Protein AF-A0A497KYW9-F1 (afdb_monomer_lite)

pLDDT: mean 91.98, std 13.07, range [42.31, 98.19]

Foldseek 3Di:
DPPDDDQLVNVLVVVLVVQQVDDDPNHGRSVVCVVQQVVQSVPDPDPVSSVVSSVVVVVVVVVVVVVVVD

Structure (mmCIF, N/CA/C/O backbone):
data_AF-A0A497KYW9-F1
#
_entry.id   AF-A0A497KYW9-F1
#
loop_
_atom_site.group_PDB
_atom_site.id
_atom_site.type_symbol
_atom_site.label_atom_id
_atom_site.label_alt_id
_atom_site.label_comp_id
_atom_site.label_asym_id
_atom_site.label_entity_id
_atom_site.label_seq_id
_atom_site.pdbx_PDB_ins_code
_atom_site.Cartn_x
_atom_site.Cartn_y
_atom_site.Cartn_z
_atom_site.occupancy
_atom_site.B_iso_or_equiv
_atom_site.auth_seq_id
_atom_site.auth_comp_id
_atom_site.auth_asym_id
_atom_site.auth_atom_id
_atom_site.pdbx_PDB_model_num
ATOM 1 N N . MET A 1 1 ? 24.408 -12.560 -16.565 1.00 48.12 1 MET A N 1
ATOM 2 C CA . MET A 1 1 ? 23.517 -11.411 -16.309 1.00 48.12 1 MET A CA 1
ATOM 3 C C . MET A 1 1 ? 23.908 -10.823 -14.959 1.00 48.12 1 MET A C 1
ATOM 5 O O . MET A 1 1 ? 24.036 -11.611 -14.025 1.00 48.12 1 MET A O 1
ATOM 9 N N . PRO A 1 2 ? 24.208 -9.517 -14.845 1.00 42.31 2 PRO A N 1
ATOM 10 C CA . PRO A 1 2 ? 24.358 -8.887 -13.532 1.00 42.31 2 PRO A CA 1
ATOM 11 C C . PRO A 1 2 ? 23.004 -8.988 -12.810 1.00 42.31 2 PRO A C 1
ATOM 13 O O . PRO A 1 2 ? 21.982 -9.023 -13.491 1.00 42.31 2 PRO A O 1
ATOM 16 N N . ARG A 1 3 ? 22.988 -9.137 -11.477 1.00 50.00 3 ARG A N 1
ATOM 17 C CA . ARG A 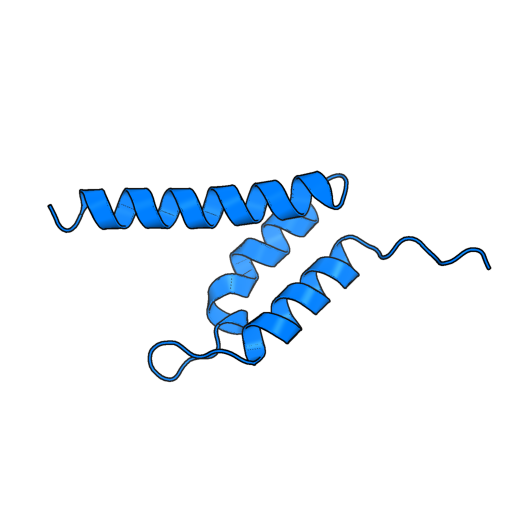1 3 ? 21.758 -9.328 -10.676 1.00 50.00 3 ARG A CA 1
ATOM 18 C C . ARG A 1 3 ? 20.754 -8.231 -11.056 1.00 50.00 3 ARG A C 1
ATOM 20 O O . ARG A 1 3 ? 21.026 -7.064 -10.797 1.00 50.00 3 ARG A O 1
ATOM 27 N N . GLY A 1 4 ? 19.722 -8.620 -11.803 1.00 49.31 4 GLY A N 1
ATOM 28 C CA . GLY A 1 4 ? 18.903 -7.718 -12.609 1.00 49.31 4 GLY A CA 1
ATOM 29 C C . GLY A 1 4 ? 18.024 -6.832 -11.742 1.00 49.31 4 GLY A C 1
ATOM 30 O O . GLY A 1 4 ? 17.448 -7.303 -10.767 1.00 49.31 4 GLY A O 1
ATOM 31 N N . GLU A 1 5 ? 17.958 -5.555 -12.096 1.00 59.81 5 GLU A N 1
ATOM 32 C CA . GLU A 1 5 ? 17.020 -4.585 -11.532 1.00 59.81 5 GLU A CA 1
ATOM 33 C C . GLU A 1 5 ? 15.590 -5.127 -11.705 1.00 59.81 5 GLU A C 1
ATOM 35 O O . GLU A 1 5 ? 15.172 -5.396 -12.833 1.00 59.81 5 GLU A O 1
ATOM 40 N N . LYS A 1 6 ? 14.869 -5.351 -10.597 1.00 77.62 6 LYS A N 1
ATOM 41 C CA . LYS A 1 6 ? 13.446 -5.717 -10.638 1.00 77.62 6 LYS A CA 1
ATOM 42 C C . LYS A 1 6 ? 12.648 -4.545 -11.198 1.00 77.62 6 LYS A C 1
ATOM 44 O O . LYS A 1 6 ? 12.977 -3.386 -10.929 1.00 77.62 6 LYS A O 1
ATOM 49 N N . SER A 1 7 ? 11.606 -4.829 -11.974 1.00 92.12 7 SER A N 1
ATOM 50 C CA . SER A 1 7 ? 10.710 -3.777 -12.445 1.00 92.12 7 SER A CA 1
ATOM 51 C C . SER A 1 7 ? 9.895 -3.210 -11.271 1.00 92.12 7 SER A C 1
ATOM 53 O O . SER A 1 7 ? 9.684 -3.879 -10.261 1.00 92.12 7 SER A O 1
ATOM 55 N N . LEU A 1 8 ? 9.400 -1.973 -11.392 1.00 93.94 8 LEU A N 1
ATOM 56 C CA . LEU A 1 8 ? 8.493 -1.395 -10.387 1.00 93.94 8 LEU A CA 1
ATOM 57 C C . LEU A 1 8 ? 7.203 -2.198 -10.222 1.00 93.94 8 LEU A C 1
ATOM 59 O O . LEU A 1 8 ? 6.594 -2.171 -9.157 1.00 93.94 8 LEU A O 1
ATOM 63 N N . ARG A 1 9 ? 6.798 -2.900 -11.282 1.00 93.69 9 ARG A N 1
ATOM 64 C CA . ARG A 1 9 ? 5.637 -3.776 -11.269 1.00 93.69 9 ARG A CA 1
ATOM 65 C C . ARG A 1 9 ? 5.923 -5.057 -10.494 1.00 93.69 9 ARG A C 1
ATOM 67 O O . ARG A 1 9 ? 5.104 -5.433 -9.675 1.00 93.69 9 ARG A O 1
ATOM 74 N N . ASP A 1 10 ? 7.108 -5.636 -10.668 1.00 95.50 10 ASP A N 1
ATOM 75 C CA . ASP A 1 10 ? 7.531 -6.822 -9.911 1.00 95.50 10 ASP A CA 1
ATOM 76 C C . ASP A 1 10 ? 7.590 -6.490 -8.410 1.00 95.50 10 ASP A C 1
ATOM 78 O O . ASP A 1 10 ? 7.130 -7.254 -7.573 1.00 95.50 10 ASP A O 1
ATOM 82 N N . LEU A 1 11 ? 8.099 -5.301 -8.062 1.00 95.62 11 LEU A N 1
ATOM 83 C CA . LEU A 1 11 ? 8.111 -4.821 -6.677 1.00 95.62 11 LEU A CA 1
ATOM 84 C C . LEU A 1 11 ? 6.701 -4.580 -6.121 1.00 95.62 11 LEU A C 1
ATOM 86 O O . LEU A 1 11 ? 6.461 -4.814 -4.942 1.00 95.6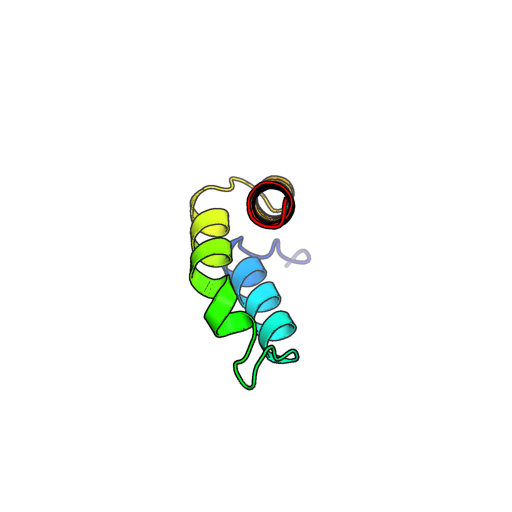2 11 LEU A O 1
ATOM 90 N N . ALA A 1 12 ? 5.777 -4.087 -6.945 1.00 96.56 12 ALA A N 1
ATOM 91 C CA . ALA A 1 12 ? 4.382 -3.912 -6.555 1.00 96.56 12 ALA A CA 1
ATOM 92 C C . ALA A 1 12 ? 3.693 -5.260 -6.300 1.00 96.56 12 ALA A C 1
ATOM 94 O O . ALA A 1 12 ? 2.992 -5.395 -5.302 1.00 96.56 12 ALA A O 1
ATOM 95 N N . GLU A 1 13 ? 3.937 -6.248 -7.162 1.00 97.31 13 GLU A N 1
ATOM 96 C CA . GLU A 1 13 ? 3.450 -7.620 -7.002 1.00 97.31 13 GLU A CA 1
ATOM 97 C C . GLU A 1 13 ? 4.008 -8.250 -5.718 1.00 97.31 13 GLU A C 1
ATOM 99 O O . GLU A 1 13 ? 3.229 -8.748 -4.915 1.00 97.31 13 GLU A O 1
ATOM 104 N N . GLU A 1 14 ? 5.307 -8.106 -5.435 1.00 97.19 14 GLU A N 1
ATOM 105 C CA . GLU A 1 14 ? 5.913 -8.580 -4.179 1.00 97.19 14 GLU A CA 1
ATOM 106 C C . GLU A 1 14 ? 5.286 -7.933 -2.937 1.00 97.19 14 GLU A C 1
ATOM 108 O O . GLU A 1 14 ? 5.033 -8.603 -1.942 1.00 97.19 14 GLU A O 1
ATOM 113 N N . ILE A 1 15 ? 4.990 -6.630 -2.983 1.00 96.94 15 ILE A N 1
ATOM 114 C CA . ILE A 1 15 ? 4.301 -5.949 -1.877 1.00 96.94 15 ILE A CA 1
ATOM 115 C C . ILE A 1 15 ? 2.895 -6.525 -1.676 1.00 96.94 15 ILE A C 1
ATOM 117 O O . ILE A 1 15 ? 2.464 -6.675 -0.534 1.00 96.94 15 ILE A O 1
ATOM 121 N N . LEU A 1 16 ? 2.170 -6.826 -2.756 1.00 97.81 16 LEU A N 1
ATOM 122 C CA . LEU A 1 16 ? 0.830 -7.408 -2.672 1.00 97.81 16 LEU A CA 1
ATOM 123 C C . LEU A 1 16 ? 0.865 -8.855 -2.181 1.00 97.81 16 LEU A C 1
ATOM 125 O O . LEU A 1 16 ? 0.058 -9.211 -1.330 1.00 97.81 16 LEU A O 1
ATOM 129 N N . GLU A 1 17 ? 1.830 -9.657 -2.625 1.00 97.81 17 GLU A N 1
ATOM 130 C CA . GLU A 1 17 ? 2.044 -11.010 -2.107 1.00 97.81 17 GLU A CA 1
ATOM 131 C C . GLU A 1 17 ? 2.292 -10.989 -0.594 1.00 97.81 17 GLU A C 1
ATOM 133 O O . GLU A 1 17 ? 1.608 -11.688 0.149 1.00 97.81 17 GLU A O 1
ATOM 138 N N . GLU A 1 18 ? 3.180 -10.120 -0.110 1.00 97.75 18 GLU A N 1
ATOM 139 C CA . GLU A 1 18 ? 3.432 -9.969 1.329 1.00 97.75 18 GLU A CA 1
ATOM 140 C C . GLU A 1 18 ? 2.187 -9.468 2.081 1.00 97.75 18 GLU A C 1
ATOM 142 O O . GLU A 1 18 ? 1.910 -9.901 3.197 1.00 97.75 18 GLU A O 1
ATOM 147 N N . LEU A 1 19 ? 1.390 -8.574 1.483 1.00 97.06 19 LEU A N 1
ATOM 148 C CA . LEU A 1 19 ? 0.134 -8.111 2.083 1.00 97.06 19 LEU A CA 1
ATOM 149 C C . LEU A 1 19 ? -0.926 -9.218 2.169 1.00 97.06 19 LEU A C 1
ATOM 151 O O . LEU A 1 19 ? -1.736 -9.185 3.096 1.00 97.06 19 LEU A O 1
ATOM 155 N N . SER A 1 20 ? -0.917 -10.190 1.256 1.00 96.62 20 SER A N 1
ATOM 156 C CA . SER A 1 20 ? -1.871 -11.308 1.253 1.00 96.62 20 SER A CA 1
ATOM 157 C C . SER A 1 20 ? -1.728 -12.227 2.476 1.00 96.62 20 SER A C 1
ATOM 159 O O . SER A 1 20 ? -2.661 -12.941 2.829 1.00 96.62 20 SER A O 1
ATOM 161 N N . GLU A 1 21 ? -0.597 -12.164 3.192 1.00 97.31 21 GLU A N 1
ATOM 162 C CA . GLU A 1 21 ? -0.394 -12.896 4.449 1.00 97.31 21 GLU A CA 1
ATOM 163 C C . GLU A 1 21 ? -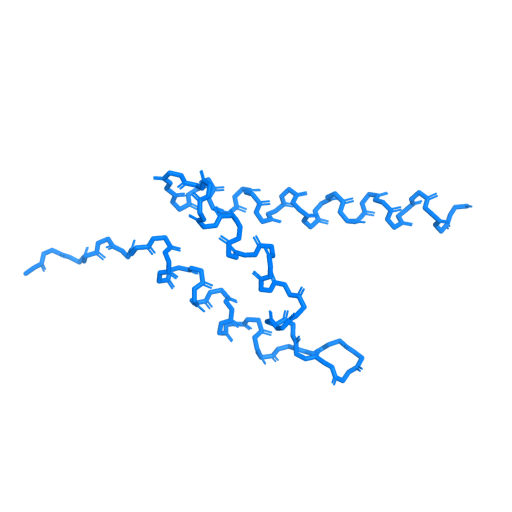1.148 -12.290 5.649 1.00 97.31 21 GLU A C 1
ATOM 165 O O . GLU A 1 21 ? -1.165 -12.866 6.743 1.00 97.31 21 GLU A O 1
ATOM 170 N N . PHE A 1 22 ? -1.765 -11.118 5.476 1.00 97.19 22 PHE A N 1
ATOM 171 C CA . PHE A 1 22 ? -2.433 -10.379 6.538 1.00 97.19 22 PHE A CA 1
ATOM 172 C C . PHE A 1 22 ? -3.911 -10.164 6.228 1.00 97.19 22 PHE A C 1
ATOM 174 O O . PHE A 1 22 ? -4.300 -9.883 5.098 1.00 97.19 22 PHE A O 1
ATOM 181 N N . GLU A 1 23 ? -4.731 -10.154 7.279 1.00 96.25 23 GLU A N 1
ATOM 182 C CA . GLU A 1 23 ? -6.167 -9.909 7.174 1.00 96.25 23 GLU A CA 1
ATOM 183 C C . GLU A 1 23 ? -6.633 -8.814 8.139 1.00 96.25 23 GLU A C 1
ATOM 185 O O . GLU A 1 23 ? -6.189 -8.723 9.289 1.00 96.25 23 GLU A O 1
ATOM 190 N N . ILE A 1 24 ? -7.610 -8.014 7.706 1.00 93.69 24 ILE A N 1
ATOM 191 C CA . ILE A 1 24 ? -8.393 -7.136 8.583 1.00 93.69 24 ILE A CA 1
ATOM 192 C C . ILE A 1 24 ? -9.880 -7.385 8.340 1.00 93.69 24 ILE A C 1
ATOM 194 O O . ILE A 1 24 ? -10.395 -7.193 7.243 1.00 93.69 24 ILE A O 1
ATOM 198 N N . GLY A 1 25 ? -10.597 -7.772 9.399 1.00 92.12 25 GLY A N 1
ATOM 199 C CA . GLY A 1 25 ? -12.046 -7.987 9.329 1.00 92.12 25 GLY A CA 1
ATOM 200 C C . GLY A 1 25 ? -12.457 -9.149 8.418 1.00 92.12 25 GLY A C 1
ATOM 201 O O . GLY A 1 25 ? -13.550 -9.101 7.859 1.00 92.12 25 GLY A O 1
ATOM 202 N N . GLY A 1 26 ? -11.595 -10.163 8.268 1.00 92.94 26 GLY A N 1
ATOM 203 C CA . GLY A 1 26 ? -11.819 -11.318 7.390 1.00 92.94 26 GLY A CA 1
ATOM 204 C C . GLY A 1 26 ? -11.628 -11.010 5.905 1.00 92.94 26 GLY A C 1
ATOM 205 O O . GLY A 1 26 ? -12.258 -11.647 5.064 1.00 92.94 26 GLY A O 1
ATOM 206 N N . LYS A 1 27 ? -10.838 -9.980 5.591 1.00 94.62 27 LYS A N 1
ATOM 207 C CA . LYS A 1 27 ? -10.455 -9.623 4.230 1.00 94.62 27 LYS A CA 1
ATOM 208 C C . LYS A 1 27 ? -8.947 -9.415 4.156 1.00 94.62 27 LYS A C 1
ATOM 210 O O . LYS A 1 27 ? -8.398 -8.672 4.977 1.00 94.62 27 LYS A O 1
ATOM 215 N N . ASP A 1 28 ? -8.340 -10.034 3.155 1.00 96.81 28 ASP A N 1
ATOM 216 C CA . ASP A 1 28 ? -6.909 -9.965 2.876 1.00 96.81 28 ASP A CA 1
ATOM 217 C C . ASP A 1 28 ? -6.488 -8.522 2.558 1.00 96.81 28 ASP A C 1
ATOM 219 O O . ASP A 1 28 ? -7.243 -7.732 1.964 1.00 96.81 28 ASP A O 1
ATOM 223 N N . LEU A 1 29 ? -5.304 -8.134 3.036 1.00 96.31 29 LEU A N 1
ATOM 224 C CA . LEU A 1 29 ? -4.837 -6.756 2.909 1.00 96.31 29 LEU A CA 1
ATOM 225 C C . LEU A 1 29 ? -4.402 -6.402 1.494 1.00 96.31 29 LEU A C 1
ATOM 227 O O . LEU A 1 29 ? -4.543 -5.241 1.110 1.00 96.31 29 LEU A O 1
ATOM 231 N N . ASP A 1 30 ? -3.933 -7.363 0.711 1.00 97.56 30 ASP A N 1
ATOM 232 C CA . ASP A 1 30 ? -3.627 -7.177 -0.706 1.00 97.56 30 ASP A CA 1
ATOM 233 C C . ASP A 1 30 ? -4.847 -6.628 -1.458 1.00 97.56 30 ASP A C 1
ATOM 235 O O . ASP A 1 30 ? -4.753 -5.570 -2.068 1.00 97.56 30 ASP A O 1
ATOM 239 N N . VAL A 1 31 ? -6.035 -7.209 -1.274 1.00 96.44 31 VAL A N 1
ATOM 240 C CA . VAL A 1 31 ? -7.283 -6.742 -1.904 1.00 96.44 31 VAL A CA 1
ATOM 241 C C . VAL A 1 31 ? -7.675 -5.334 -1.436 1.00 96.44 31 VAL A C 1
ATOM 243 O O . VAL A 1 31 ? -8.355 -4.584 -2.140 1.00 96.44 31 VAL A O 1
ATOM 246 N N . ILE A 1 32 ? -7.321 -4.961 -0.206 1.00 96.00 32 ILE A N 1
ATOM 247 C CA . ILE A 1 32 ? -7.634 -3.635 0.345 1.00 96.00 32 ILE A CA 1
ATOM 248 C C . ILE A 1 32 ? -6.672 -2.572 -0.198 1.00 96.00 32 ILE A C 1
ATOM 250 O O . ILE A 1 32 ? -7.099 -1.447 -0.474 1.00 96.00 32 ILE A O 1
ATOM 254 N N . PHE A 1 33 ? -5.390 -2.907 -0.327 1.00 96.94 33 PHE A N 1
ATOM 255 C CA . PHE A 1 33 ? -4.328 -1.964 -0.670 1.00 96.94 33 PHE A CA 1
ATOM 256 C C . PHE A 1 33 ? -3.900 -2.005 -2.143 1.00 96.94 33 PHE A C 1
ATOM 258 O O . PHE A 1 33 ? -3.218 -1.074 -2.569 1.00 96.94 33 PHE A O 1
ATOM 265 N N . GLU A 1 34 ? -4.344 -2.985 -2.934 1.00 96.94 34 GLU A N 1
ATOM 266 C CA . GLU A 1 34 ? -4.073 -3.125 -4.374 1.00 96.94 34 GLU A CA 1
ATOM 267 C C . GLU A 1 34 ? -4.225 -1.802 -5.140 1.00 96.94 34 GLU A C 1
ATOM 269 O O . GLU A 1 34 ? -3.236 -1.357 -5.729 1.00 96.94 34 GLU A O 1
ATOM 274 N N . PRO A 1 35 ? -5.343 -1.051 -5.027 1.00 97.56 35 PRO A N 1
ATOM 275 C CA . PRO A 1 35 ? -5.486 0.207 -5.760 1.00 97.56 35 PRO A CA 1
ATOM 276 C C . PRO A 1 35 ? -4.430 1.265 -5.404 1.00 97.56 35 PRO A C 1
ATOM 278 O O . PRO A 1 35 ? -4.086 2.104 -6.237 1.00 97.56 35 PRO A O 1
ATOM 281 N N . LEU A 1 36 ? -3.932 1.271 -4.161 1.00 97.62 36 LEU A N 1
ATOM 282 C CA . LEU A 1 36 ? -2.873 2.189 -3.736 1.00 97.62 36 LEU A CA 1
ATOM 283 C C . LEU A 1 36 ? -1.524 1.756 -4.314 1.00 97.62 36 LEU A C 1
ATOM 285 O O . LEU A 1 36 ? -0.799 2.588 -4.858 1.00 97.62 36 LEU A O 1
ATOM 289 N N . VAL A 1 37 ? -1.192 0.471 -4.181 1.00 97.62 37 VAL A N 1
ATOM 290 C CA . VAL A 1 37 ? 0.103 -0.080 -4.594 1.00 97.62 37 VAL A CA 1
ATOM 291 C C . VAL A 1 37 ? 0.267 0.011 -6.111 1.00 97.62 37 VAL A C 1
ATOM 293 O O . VAL A 1 37 ? 1.277 0.546 -6.572 1.00 97.62 37 VAL A O 1
ATOM 296 N N . GLU A 1 38 ? -0.747 -0.392 -6.883 1.00 97.19 38 GLU A N 1
ATOM 297 C CA . GLU A 1 38 ? -0.737 -0.279 -8.346 1.00 97.19 38 GLU A CA 1
ATOM 298 C C . GLU A 1 38 ? -0.557 1.173 -8.789 1.00 97.19 38 GLU A C 1
ATOM 300 O O . GLU A 1 38 ? 0.315 1.491 -9.602 1.00 97.19 38 GLU A O 1
ATOM 305 N N . ARG A 1 39 ? -1.325 2.095 -8.196 1.00 97.62 39 ARG A N 1
ATOM 306 C CA . ARG A 1 39 ? -1.246 3.507 -8.568 1.00 97.62 39 ARG A CA 1
ATOM 307 C C . ARG A 1 39 ? 0.118 4.117 -8.251 1.00 97.62 39 ARG A C 1
ATOM 309 O O . ARG A 1 39 ? 0.608 4.950 -9.013 1.00 97.62 39 ARG A O 1
ATOM 316 N N . CYS A 1 40 ? 0.736 3.722 -7.142 1.00 97.69 40 CYS A N 1
ATOM 317 C CA . CYS A 1 40 ? 2.084 4.161 -6.802 1.00 97.69 40 CYS A CA 1
ATOM 318 C C . CYS A 1 40 ? 3.134 3.596 -7.768 1.00 97.69 40 CYS A C 1
ATOM 320 O O . CYS A 1 40 ? 4.051 4.325 -8.146 1.00 97.69 40 CYS A O 1
ATOM 322 N N . ALA A 1 41 ? 2.983 2.349 -8.218 1.00 97.19 41 ALA A N 1
ATOM 323 C CA . ALA A 1 41 ? 3.880 1.731 -9.195 1.00 97.19 41 ALA A CA 1
ATOM 324 C C . ALA A 1 41 ? 3.805 2.404 -10.573 1.00 97.19 41 ALA A C 1
ATOM 326 O O . ALA A 1 41 ? 4.833 2.583 -11.223 1.00 97.19 41 ALA A O 1
ATOM 327 N N . GLU A 1 42 ? 2.613 2.839 -10.994 1.00 96.75 42 GLU A N 1
ATOM 328 C CA . GLU A 1 42 ? 2.422 3.599 -12.237 1.00 96.75 42 GLU A CA 1
ATOM 329 C C . GLU A 1 42 ? 3.074 4.989 -12.212 1.00 96.75 42 GLU A C 1
ATOM 331 O O . GLU A 1 42 ? 3.510 5.494 -13.248 1.00 96.75 42 GLU A O 1
ATOM 336 N N . LEU A 1 43 ? 3.080 5.648 -11.049 1.00 95.06 43 LEU A N 1
ATOM 337 C CA . LEU A 1 43 ? 3.544 7.032 -10.905 1.00 95.06 43 LEU A CA 1
ATOM 338 C C . LEU A 1 43 ? 5.036 7.141 -10.583 1.00 95.06 43 LEU A C 1
ATOM 340 O O . LEU A 1 43 ? 5.664 8.146 -10.928 1.00 95.06 43 LEU A O 1
ATOM 344 N N . ALA A 1 44 ? 5.587 6.145 -9.895 1.00 96.38 44 ALA A N 1
ATOM 345 C CA . ALA A 1 44 ? 6.971 6.143 -9.460 1.00 96.38 44 ALA A CA 1
ATOM 346 C C . ALA A 1 44 ? 7.943 5.985 -10.634 1.00 96.38 44 ALA A C 1
ATOM 348 O O . ALA A 1 44 ? 7.692 5.270 -11.601 1.00 96.38 44 ALA A O 1
ATOM 349 N N . LYS A 1 45 ? 9.110 6.624 -10.528 1.00 95.25 45 LYS A N 1
ATOM 350 C CA . LYS A 1 45 ? 10.206 6.474 -11.502 1.00 95.25 45 LYS A CA 1
ATOM 351 C C . LYS A 1 45 ? 11.272 5.475 -11.063 1.00 95.25 45 LYS A C 1
ATOM 353 O O . LYS A 1 45 ? 12.152 5.139 -11.848 1.00 95.25 45 LYS A O 1
ATOM 358 N N . ASN A 1 46 ? 11.252 5.079 -9.794 1.00 95.12 46 ASN A N 1
ATOM 359 C CA . ASN A 1 46 ? 12.214 4.179 -9.164 1.00 95.12 46 ASN A CA 1
ATOM 360 C C . ASN A 1 46 ? 11.648 3.644 -7.838 1.00 95.12 46 ASN A C 1
ATOM 362 O O . ASN A 1 46 ? 10.646 4.147 -7.329 1.00 95.12 46 ASN A O 1
ATOM 366 N N . GLU A 1 47 ? 12.303 2.628 -7.276 1.00 95.50 47 GLU A N 1
ATOM 367 C CA . GLU A 1 47 ? 11.886 1.945 -6.042 1.00 95.50 47 GLU A CA 1
ATOM 368 C C . GLU A 1 47 ? 11.672 2.909 -4.864 1.00 95.50 47 GLU A C 1
ATOM 370 O O . GLU A 1 47 ? 10.715 2.780 -4.100 1.00 95.50 47 GLU A O 1
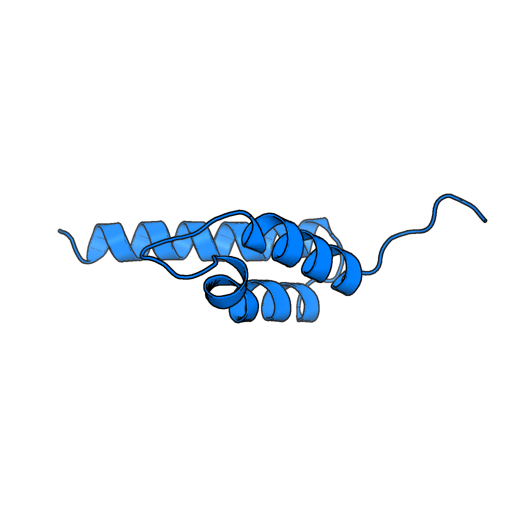ATOM 375 N N . ARG A 1 48 ? 12.538 3.921 -4.732 1.00 96.06 48 ARG A N 1
ATOM 376 C CA . ARG A 1 48 ? 12.431 4.908 -3.654 1.00 96.06 48 ARG A CA 1
ATOM 377 C C . ARG A 1 48 ? 11.136 5.711 -3.760 1.00 96.06 48 ARG A C 1
ATOM 379 O O . ARG A 1 48 ? 10.490 5.937 -2.740 1.00 96.06 48 ARG A O 1
ATOM 386 N N . GLU A 1 49 ? 10.771 6.149 -4.962 1.00 97.50 49 GLU A N 1
ATOM 387 C CA . GLU A 1 49 ? 9.522 6.880 -5.199 1.00 97.50 49 GLU A CA 1
ATOM 388 C C . GLU A 1 49 ? 8.287 5.998 -4.965 1.00 97.50 49 GLU A C 1
ATOM 390 O O . GLU A 1 49 ? 7.319 6.471 -4.370 1.00 97.50 49 GLU A O 1
ATOM 395 N N . LEU A 1 50 ? 8.338 4.715 -5.347 1.00 97.56 50 LEU A N 1
ATOM 396 C CA . LEU A 1 50 ? 7.266 3.746 -5.080 1.00 97.56 50 LEU A CA 1
ATOM 397 C C . LEU A 1 50 ? 7.011 3.623 -3.576 1.00 97.56 50 LEU A C 1
ATOM 399 O O . LEU A 1 50 ? 5.892 3.836 -3.105 1.00 97.56 50 LEU A O 1
ATOM 403 N N . ARG A 1 51 ? 8.073 3.354 -2.809 1.00 97.00 51 ARG A N 1
ATOM 404 C CA . ARG A 1 51 ? 7.992 3.244 -1.352 1.00 97.00 5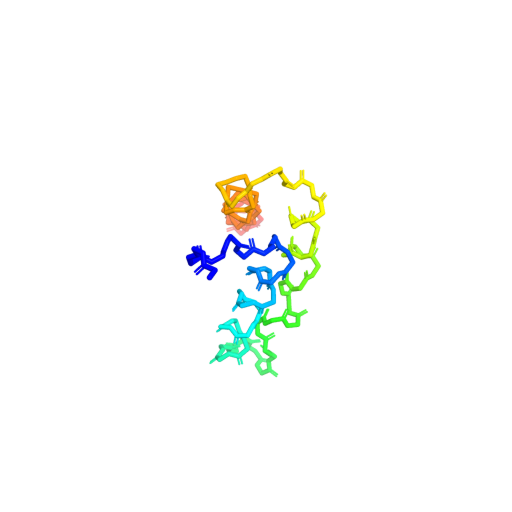1 ARG A CA 1
ATOM 405 C C . ARG A 1 51 ? 7.469 4.532 -0.713 1.00 97.00 51 ARG A C 1
ATOM 407 O O . ARG A 1 51 ? 6.595 4.474 0.148 1.00 97.00 51 ARG A O 1
ATOM 414 N N . GLN A 1 52 ? 7.982 5.687 -1.141 1.00 98.06 52 GLN A N 1
ATOM 415 C CA . GLN A 1 52 ? 7.548 6.981 -0.619 1.00 98.06 52 GLN A CA 1
ATOM 416 C C . GLN A 1 52 ? 6.048 7.216 -0.860 1.00 98.06 52 GLN A C 1
ATOM 418 O O . GLN A 1 52 ? 5.346 7.633 0.058 1.00 98.06 52 GLN A O 1
ATOM 423 N N . CYS A 1 53 ? 5.545 6.908 -2.059 1.00 98.19 53 CYS A N 1
ATOM 424 C CA . CYS A 1 53 ? 4.128 7.057 -2.394 1.00 98.19 53 CYS A CA 1
ATOM 425 C C . CYS A 1 53 ? 3.220 6.230 -1.465 1.00 98.19 53 CYS A C 1
ATOM 427 O O . CYS A 1 53 ? 2.232 6.747 -0.934 1.00 98.19 53 CYS A O 1
ATOM 429 N N . ILE A 1 54 ? 3.583 4.970 -1.200 1.00 97.94 54 ILE A N 1
ATOM 430 C CA . ILE A 1 54 ? 2.821 4.085 -0.305 1.00 97.94 54 ILE A CA 1
ATOM 431 C C . ILE A 1 54 ? 2.845 4.619 1.138 1.00 97.94 54 ILE A C 1
ATOM 433 O O . ILE A 1 54 ? 1.797 4.721 1.785 1.00 97.94 54 ILE A O 1
ATOM 437 N N . GLU A 1 55 ? 4.020 5.017 1.640 1.00 97.88 55 GLU A N 1
ATOM 438 C CA . GLU A 1 55 ? 4.176 5.583 2.987 1.00 97.88 55 GLU A CA 1
ATOM 439 C C . GLU A 1 55 ? 3.337 6.861 3.180 1.00 97.88 55 GLU A C 1
ATOM 441 O O . GLU A 1 55 ? 2.677 7.031 4.214 1.00 97.88 55 GLU A O 1
ATOM 446 N N . GLU A 1 56 ? 3.312 7.747 2.180 1.00 97.88 56 GLU A N 1
ATOM 447 C CA . GLU A 1 56 ? 2.496 8.964 2.184 1.00 97.88 56 GLU A CA 1
ATOM 448 C C . GLU A 1 56 ? 0.99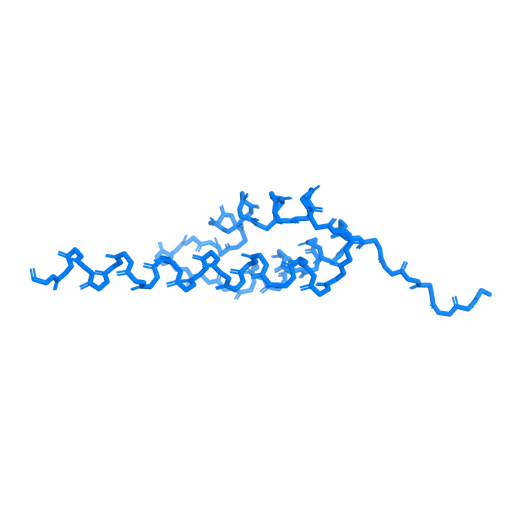3 8.648 2.207 1.00 97.88 56 GLU A C 1
ATOM 450 O O . GLU A 1 56 ? 0.248 9.268 2.978 1.00 97.88 56 GLU A O 1
ATOM 455 N N . GLY A 1 57 ? 0.549 7.650 1.436 1.00 96.88 57 GLY A N 1
ATOM 456 C CA . GLY A 1 57 ? -0.835 7.170 1.440 1.00 96.88 57 GLY A CA 1
ATOM 457 C C . GLY A 1 57 ? -1.284 6.690 2.825 1.00 96.88 57 GLY A C 1
ATOM 458 O O . GLY A 1 57 ? -2.298 7.155 3.360 1.00 96.88 57 GLY A O 1
ATOM 459 N N . ILE A 1 58 ? -0.485 5.832 3.465 1.00 96.00 58 ILE A N 1
ATOM 460 C CA . ILE A 1 58 ? -0.772 5.292 4.805 1.00 96.00 58 ILE A CA 1
ATOM 461 C C . ILE A 1 58 ? -0.742 6.401 5.871 1.00 96.00 58 ILE A C 1
ATOM 463 O O . ILE A 1 58 ? -1.622 6.479 6.738 1.00 96.00 58 ILE A O 1
ATOM 467 N N . SER A 1 59 ? 0.245 7.300 5.811 1.00 97.50 59 SER A N 1
ATOM 468 C CA . SER A 1 59 ? 0.359 8.438 6.734 1.00 97.50 59 SER A CA 1
ATOM 469 C C . SER A 1 59 ? -0.839 9.391 6.626 1.00 97.50 59 SER A C 1
ATOM 471 O O . SER A 1 59 ? -1.377 9.871 7.638 1.00 97.50 59 SER A O 1
ATOM 473 N N . THR A 1 60 ? -1.316 9.612 5.400 1.00 97.19 60 THR A N 1
ATOM 474 C CA . THR A 1 60 ? -2.510 10.411 5.118 1.00 97.19 60 THR A CA 1
ATOM 475 C C . THR A 1 60 ? -3.749 9.762 5.721 1.00 97.19 60 THR A C 1
ATOM 477 O O . THR A 1 60 ? -4.472 10.427 6.468 1.00 97.19 60 THR A O 1
ATOM 480 N N . LEU A 1 61 ? -3.955 8.458 5.504 1.00 95.69 61 LEU A N 1
ATOM 481 C CA . LEU A 1 61 ? -5.066 7.709 6.098 1.00 95.69 61 LEU A CA 1
ATOM 482 C C . LEU A 1 61 ? -5.067 7.827 7.629 1.00 95.69 61 LEU A C 1
ATOM 484 O O . LEU A 1 61 ? -6.081 8.194 8.227 1.00 95.69 61 LEU A O 1
ATOM 488 N N . LYS A 1 62 ? -3.911 7.620 8.272 1.00 95.75 62 LYS A N 1
ATOM 489 C CA . LYS A 1 62 ? -3.754 7.778 9.729 1.00 95.75 62 LYS A CA 1
ATOM 490 C C . LYS A 1 62 ? -4.145 9.179 10.204 1.00 95.75 62 LYS A C 1
ATOM 492 O O . LYS A 1 62 ? -4.756 9.332 11.263 1.00 95.75 62 LYS A O 1
ATOM 497 N N . THR A 1 63 ? -3.791 10.208 9.439 1.00 96.94 63 THR A N 1
ATOM 498 C CA . THR A 1 63 ? -4.145 11.601 9.743 1.00 96.94 63 THR A CA 1
ATOM 499 C C . THR A 1 63 ? -5.646 11.852 9.596 1.00 96.94 63 THR A C 1
ATOM 501 O O . THR A 1 63 ? -6.229 12.523 10.447 1.00 96.94 63 THR A O 1
ATOM 504 N N . VAL A 1 64 ? -6.283 11.303 8.559 1.00 96.94 64 VAL A N 1
ATOM 505 C CA . VAL A 1 64 ? -7.734 11.412 8.332 1.00 96.94 64 VAL A CA 1
ATOM 506 C C . VAL A 1 64 ? -8.512 10.740 9.460 1.00 96.94 64 VAL A C 1
ATOM 508 O O . VAL A 1 64 ? -9.372 11.383 10.060 1.00 96.94 64 VAL A O 1
ATOM 511 N N . VAL A 1 65 ? -8.161 9.504 9.828 1.00 95.81 65 VAL A N 1
ATOM 512 C CA . VAL A 1 65 ? -8.820 8.776 10.926 1.00 95.81 65 VAL A CA 1
ATOM 513 C C . VAL A 1 65 ? -8.763 9.578 12.231 1.00 95.81 65 VAL A C 1
ATOM 515 O O . VAL A 1 65 ? -9.786 9.771 12.884 1.00 95.81 65 VAL A O 1
ATOM 518 N N . LYS A 1 66 ? -7.599 10.146 12.577 1.00 95.69 66 LYS A N 1
ATOM 519 C CA . LYS A 1 66 ? -7.441 11.003 13.768 1.00 95.69 66 LYS A CA 1
ATOM 520 C C . LYS A 1 66 ? -8.317 12.260 13.761 1.00 95.69 66 LYS A C 1
ATOM 522 O O . LYS A 1 66 ? -8.618 12.780 14.830 1.00 95.69 66 LYS A O 1
ATOM 527 N N . LYS A 1 67 ? -8.659 12.795 12.585 1.00 95.31 67 LYS A N 1
ATOM 528 C CA . LYS A 1 67 ? -9.528 13.975 12.457 1.00 95.31 67 LYS A CA 1
ATOM 529 C C . LYS A 1 67 ? -11.007 13.627 12.611 1.00 95.31 67 LYS A C 1
ATOM 531 O O . LYS A 1 67 ? -11.746 14.459 13.115 1.00 95.31 67 LYS A O 1
ATOM 536 N N . VAL A 1 68 ? -11.420 12.444 12.158 1.00 92.81 68 VAL A N 1
ATOM 537 C CA . VAL A 1 68 ? -12.825 12.002 12.182 1.00 92.81 68 VAL A CA 1
ATOM 538 C C . VAL A 1 68 ? -13.232 11.478 13.557 1.00 92.81 68 VAL A C 1
ATOM 540 O O . VAL A 1 68 ? -14.341 11.738 14.002 1.00 92.81 68 VAL A O 1
ATOM 543 N N . VAL A 1 69 ? -12.338 10.771 14.251 1.00 81.31 69 VAL A N 1
ATOM 544 C CA . VAL A 1 69 ? -12.603 10.179 15.579 1.00 81.31 69 VAL A CA 1
ATOM 545 C C . VAL A 1 69 ? -12.360 11.201 16.708 1.00 81.31 69 VAL A C 1
ATOM 547 O O . VAL A 1 69 ? -11.979 10.842 17.818 1.00 81.31 69 VAL A O 1
ATOM 550 N N . ARG A 1 70 ? -12.506 12.496 16.414 1.00 55.75 70 ARG A N 1
ATOM 551 C CA . ARG A 1 70 ? -12.194 13.595 17.332 1.00 55.75 70 ARG A CA 1
ATOM 552 C C . ARG A 1 70 ? -13.441 14.229 17.923 1.00 55.75 70 ARG A C 1
ATOM 554 O O . ARG A 1 70 ? -14.440 14.345 17.184 1.00 55.75 70 ARG A O 1
#

Secondary structure (DSSP, 8-state):
--SPPPPHHHHHHHHHHHHHT-EETTEEHHHHHHHHHHHHHHH-SSHHHHHHHHHHHHHHHHHHHHHH--

Sequence (70 aa):
MPRGEKSLRDLAEEILEELSEFEIGGKDLDVIFEPLVERCAELAKNERELRQCIEEGISTLKTVVKKVVR

Radius of gyration: 14.1 Å; chains: 1; bounding box: 37×27×34 Å